Protein AF-A0A6P1BWW8-F1 (afdb_monomer)

pLDDT: mean 90.33, std 13.43, range [38.94, 98.31]

Mean predicted aligned error: 4.54 Å

Sequence (77 aa):
MEYSAFSDASLKMMHEAVRGALQADDEFEGRGDAPVFRVRTTAEWKRHAGNLEDEMLRRGLQVDVIDWTSRQGEFAL

Nearest PDB structures (foldseek):
  1s3q-assembly1_G  TM=4.613E-01  e=2.133E+00  Archaeoglobus fulgidus
  7qep-assembly1_O5  TM=5.856E-01  e=7.363E+00  Encephalitozoon cuniculi GB-M1

Organism: NCBI:txid2594946

Secondary structure (DSSP, 8-state):
--GGGS-HHHHHHHHHHHHHHHHHHHHHHHTTPPPSS-TTT-HHHHHHHHHHHHHHHHTT-------SSS-TT----

Foldseek 3Di:
DPLVPDDLVVLVVVLVVLVVLQLQQLVCVVVVHHRDSCLLPDVVNVVVNVVSVVSCVVVVHDDPRDDSPDRDPPDDD

Radius of gyration: 13.41 Å; Cα contacts (8 Å, |Δi|>4): 56; chains: 1; bounding box: 42×17×34 Å

Structure (mmCIF, N/CA/C/O backbone):
data_AF-A0A6P1BWW8-F1
#
_entry.id   AF-A0A6P1BWW8-F1
#
loop_
_atom_site.group_PDB
_atom_site.id
_atom_site.type_symbol
_atom_site.label_atom_id
_atom_site.label_alt_id
_atom_site.label_comp_id
_atom_site.label_asym_id
_atom_site.label_entity_id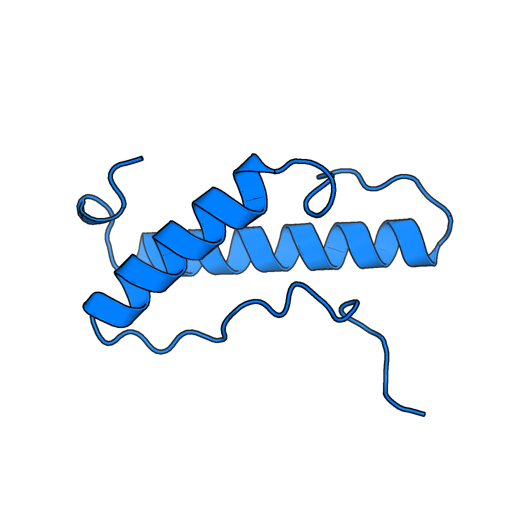
_atom_site.label_seq_id
_atom_site.pdbx_PDB_ins_code
_atom_site.Cartn_x
_atom_site.Cartn_y
_atom_site.Cartn_z
_atom_site.occupancy
_atom_site.B_iso_or_equiv
_atom_site.auth_seq_id
_atom_site.auth_comp_id
_atom_site.auth_asym_id
_atom_site.auth_atom_id
_atom_site.pdbx_PDB_model_num
ATOM 1 N N . MET A 1 1 ? -12.952 7.058 -2.360 1.00 87.88 1 MET A N 1
ATOM 2 C CA . MET A 1 1 ? -13.451 5.700 -2.065 1.00 87.88 1 MET A CA 1
ATOM 3 C C . MET A 1 1 ? -13.698 5.663 -0.573 1.00 87.88 1 MET A C 1
ATOM 5 O O . MET A 1 1 ? -12.849 6.152 0.159 1.00 87.88 1 MET A O 1
ATOM 9 N N . GLU A 1 2 ? -14.843 5.139 -0.146 1.00 94.25 2 GLU A N 1
ATOM 10 C CA . GLU A 1 2 ? -15.229 5.089 1.268 1.00 94.25 2 GLU A CA 1
ATOM 11 C C . GLU A 1 2 ? -14.604 3.863 1.945 1.00 94.25 2 GLU A C 1
ATOM 13 O O . GLU A 1 2 ? -15.238 2.816 2.065 1.00 94.25 2 GLU A O 1
ATOM 18 N N . TYR A 1 3 ? -13.333 3.966 2.352 1.00 96.25 3 TYR A N 1
ATOM 19 C CA . TYR A 1 3 ? -12.601 2.844 2.961 1.00 96.25 3 TYR A CA 1
ATOM 20 C C . TYR A 1 3 ? -13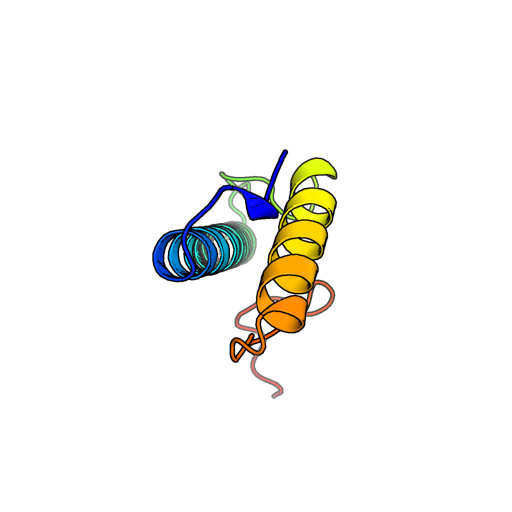.238 2.345 4.265 1.00 96.25 3 TYR A C 1
ATOM 22 O O . TYR A 1 3 ? -13.216 1.150 4.557 1.00 96.25 3 TYR A O 1
ATOM 30 N N . SER A 1 4 ? -13.899 3.245 4.991 1.00 96.94 4 SER A N 1
ATOM 31 C CA . SER A 1 4 ? -14.658 2.951 6.206 1.00 96.94 4 SER A CA 1
ATOM 32 C C . SER A 1 4 ? -15.794 1.941 5.996 1.00 96.94 4 SER A C 1
ATOM 34 O O . SER A 1 4 ? -16.155 1.231 6.932 1.00 96.94 4 SER A O 1
ATOM 36 N N . ALA A 1 5 ? -16.326 1.818 4.776 1.00 97.88 5 ALA A N 1
ATOM 37 C CA . ALA A 1 5 ? -17.416 0.895 4.463 1.00 97.88 5 ALA A CA 1
ATOM 38 C C . ALA A 1 5 ? -16.961 -0.566 4.293 1.00 97.88 5 ALA A C 1
ATOM 40 O O . ALA A 1 5 ? -17.795 -1.472 4.303 1.00 97.88 5 ALA A O 1
ATOM 41 N N . PHE A 1 6 ? -15.660 -0.821 4.124 1.00 97.75 6 PHE A N 1
ATOM 42 C CA . PHE A 1 6 ? -15.144 -2.178 3.956 1.00 97.75 6 PHE A CA 1
ATOM 43 C C . PHE A 1 6 ? -14.914 -2.878 5.294 1.00 97.75 6 PHE A C 1
ATOM 45 O O . PHE A 1 6 ? -14.655 -2.249 6.320 1.00 97.75 6 PHE A O 1
ATOM 52 N N . SER A 1 7 ? -14.968 -4.211 5.269 1.00 98.19 7 SER A N 1
ATOM 53 C CA . SER A 1 7 ? -14.555 -5.045 6.399 1.00 98.19 7 SER A CA 1
ATOM 54 C C . SER A 1 7 ? -13.034 -5.047 6.565 1.00 98.19 7 SER A C 1
ATOM 56 O O . SER A 1 7 ? -12.301 -4.866 5.592 1.00 98.19 7 SER A O 1
ATOM 58 N N . ASP A 1 8 ? -12.552 -5.350 7.769 1.00 98.25 8 ASP A N 1
ATOM 59 C CA . ASP A 1 8 ? -11.114 -5.476 8.045 1.00 98.25 8 ASP A CA 1
ATOM 60 C C . ASP A 1 8 ? -10.433 -6.515 7.144 1.00 98.25 8 ASP A C 1
ATOM 62 O O . ASP A 1 8 ? -9.306 -6.310 6.698 1.00 98.25 8 ASP A O 1
ATOM 66 N N . ALA A 1 9 ? -11.125 -7.616 6.832 1.00 97.69 9 ALA A N 1
ATOM 67 C CA . ALA A 1 9 ? -10.621 -8.642 5.923 1.00 97.69 9 ALA A CA 1
ATOM 68 C C . ALA A 1 9 ? -10.445 -8.095 4.499 1.00 97.69 9 ALA A C 1
ATOM 70 O O . ALA A 1 9 ? -9.403 -8.293 3.881 1.00 97.69 9 ALA A O 1
ATOM 71 N N . SER A 1 10 ? -11.432 -7.350 3.997 1.00 97.94 10 SER A N 1
ATOM 72 C CA . SER A 1 10 ? -11.357 -6.735 2.670 1.00 97.94 10 SER A CA 1
ATOM 73 C C . SER A 1 10 ? -10.260 -5.672 2.593 1.00 97.94 10 SER A C 1
ATOM 75 O O . SER A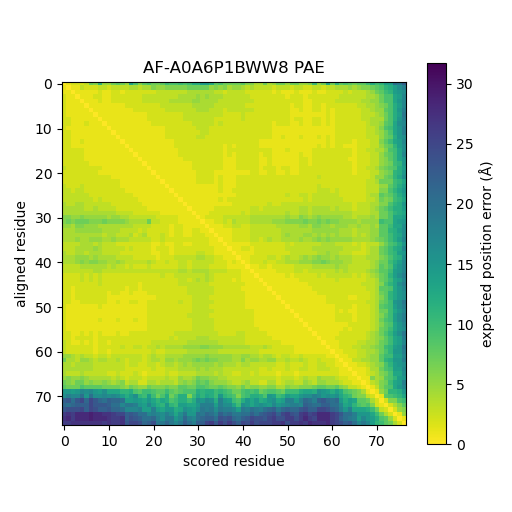 1 10 ? -9.578 -5.590 1.576 1.00 97.94 10 SER A O 1
ATOM 77 N N . LEU A 1 11 ? -10.057 -4.887 3.659 1.00 98.06 11 LEU A N 1
ATOM 78 C CA . LEU A 1 11 ? -8.966 -3.910 3.729 1.00 98.06 11 LEU A CA 1
ATOM 79 C C . LEU A 1 11 ? -7.597 -4.595 3.627 1.00 98.06 11 LEU A C 1
ATOM 81 O O . LEU A 1 11 ? -6.772 -4.181 2.816 1.00 98.06 11 LEU A O 1
ATOM 85 N N . LYS A 1 12 ? -7.389 -5.693 4.366 1.00 97.38 12 LYS A N 1
ATOM 86 C CA . LYS A 1 12 ? -6.158 -6.498 4.281 1.00 97.38 12 LYS A CA 1
ATOM 87 C C . LYS A 1 12 ? -5.938 -7.073 2.884 1.00 97.38 12 LYS A C 1
ATOM 89 O O . LYS A 1 12 ? -4.859 -6.908 2.332 1.00 97.38 12 LYS A O 1
ATOM 94 N N . MET A 1 13 ? -6.970 -7.658 2.276 1.00 97.75 13 MET A N 1
ATOM 95 C CA . MET A 1 13 ? -6.873 -8.201 0.915 1.00 97.75 13 MET A CA 1
ATOM 96 C C . MET A 1 13 ? -6.535 -7.123 -0.120 1.00 97.75 13 MET A C 1
ATOM 98 O O . MET A 1 13 ? -5.731 -7.356 -1.018 1.00 97.75 13 MET A O 1
ATOM 102 N N . MET A 1 14 ? -7.135 -5.934 -0.009 1.00 97.44 14 MET A N 1
ATOM 103 C CA . MET A 1 14 ? -6.800 -4.815 -0.892 1.00 97.44 14 MET A CA 1
ATOM 104 C C . MET A 1 14 ? -5.353 -4.361 -0.689 1.00 97.44 14 MET A C 1
ATOM 106 O O . MET A 1 14 ? -4.670 -4.072 -1.667 1.00 97.44 14 MET A O 1
ATOM 110 N N . HIS A 1 15 ? -4.871 -4.329 0.554 1.00 97.31 15 HIS A N 1
ATOM 111 C CA . HIS A 1 15 ? -3.497 -3.935 0.869 1.00 97.31 15 HIS A CA 1
ATOM 112 C C . HIS A 1 15 ? -2.488 -4.937 0.303 1.00 97.31 15 HIS A C 1
ATOM 114 O O . HIS A 1 15 ? -1.553 -4.546 -0.394 1.00 97.31 15 HIS A O 1
ATOM 120 N N . GLU A 1 16 ? -2.744 -6.232 0.484 1.00 96.69 16 GLU A N 1
ATOM 121 C CA . GLU A 1 16 ? -1.962 -7.317 -0.116 1.00 96.69 16 GLU A CA 1
ATOM 122 C C . GLU A 1 16 ? -1.963 -7.247 -1.649 1.00 96.69 16 GLU A C 1
ATOM 124 O O . GLU A 1 16 ? -0.918 -7.428 -2.273 1.00 96.69 16 GLU A O 1
ATOM 129 N N . ALA A 1 17 ? -3.099 -6.918 -2.270 1.00 96.81 17 ALA A N 1
ATOM 130 C CA . ALA A 1 17 ? -3.183 -6.759 -3.720 1.00 96.81 17 ALA A CA 1
ATOM 131 C C . ALA A 1 17 ? -2.333 -5.584 -4.232 1.00 96.81 17 ALA A C 1
ATOM 133 O O . ALA A 1 17 ? -1.665 -5.720 -5.258 1.00 96.81 17 ALA A O 1
ATOM 134 N N . VAL A 1 18 ? -2.307 -4.452 -3.516 1.00 96.38 18 VAL A N 1
ATOM 135 C CA .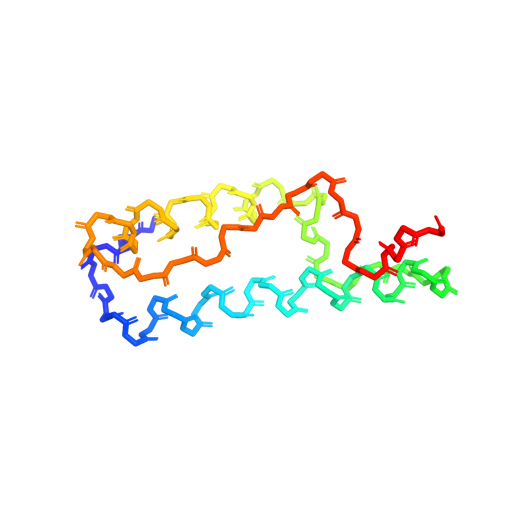 VAL A 1 18 ? -1.420 -3.324 -3.853 1.00 96.38 18 VAL A CA 1
ATOM 136 C C . VAL A 1 18 ? 0.044 -3.752 -3.763 1.00 96.38 18 VAL A C 1
ATOM 138 O O . VAL A 1 18 ? 0.819 -3.471 -4.677 1.00 96.38 18 VAL A O 1
ATOM 141 N N . ARG A 1 19 ? 0.423 -4.468 -2.699 1.00 95.44 19 ARG A N 1
ATOM 142 C CA . ARG A 1 19 ? 1.793 -4.975 -2.525 1.00 95.44 19 ARG A CA 1
ATOM 143 C C . ARG A 1 19 ? 2.192 -5.948 -3.627 1.00 95.44 19 ARG A C 1
ATOM 145 O O . ARG A 1 19 ? 3.272 -5.808 -4.190 1.00 95.44 19 ARG A O 1
ATOM 152 N N . GLY A 1 20 ? 1.314 -6.888 -3.969 1.00 95.31 20 GLY A N 1
ATOM 153 C CA . GLY A 1 20 ? 1.550 -7.846 -5.047 1.00 95.31 20 GLY A CA 1
ATOM 154 C C . GLY A 1 20 ? 1.697 -7.171 -6.411 1.00 95.31 20 GLY A C 1
ATOM 155 O O . GLY A 1 20 ? 2.579 -7.541 -7.179 1.00 95.31 20 GLY A O 1
ATOM 156 N N . ALA A 1 21 ? 0.893 -6.143 -6.698 1.00 96.06 21 ALA A N 1
ATOM 157 C CA . ALA A 1 21 ? 1.021 -5.366 -7.929 1.00 96.06 21 ALA A CA 1
ATOM 158 C C . ALA A 1 21 ? 2.357 -4.605 -7.993 1.00 96.06 21 ALA A C 1
ATOM 160 O O . ALA A 1 21 ? 3.003 -4.596 -9.039 1.00 96.06 21 ALA A O 1
ATOM 161 N N . LEU A 1 22 ? 2.789 -4.006 -6.875 1.00 94.12 22 LEU A N 1
ATOM 162 C CA . LEU A 1 22 ? 4.080 -3.320 -6.787 1.00 94.12 22 LEU A CA 1
ATOM 163 C C . LEU A 1 22 ? 5.248 -4.293 -6.984 1.00 94.12 22 LEU A C 1
ATOM 165 O O . LEU A 1 22 ? 6.143 -4.016 -7.775 1.00 94.12 22 LEU A O 1
ATOM 169 N N . GLN A 1 23 ? 5.213 -5.443 -6.306 1.00 94.06 23 GLN A N 1
ATOM 170 C CA . GLN A 1 23 ? 6.226 -6.485 -6.453 1.00 94.06 23 GLN A CA 1
ATOM 171 C C . GLN A 1 23 ? 6.290 -7.002 -7.895 1.00 94.06 23 GLN A C 1
ATOM 173 O O . GLN A 1 23 ? 7.377 -7.143 -8.446 1.00 94.06 23 GLN A O 1
ATOM 178 N N . ALA A 1 24 ? 5.140 -7.262 -8.523 1.00 94.88 24 ALA A N 1
ATOM 179 C CA . ALA A 1 24 ? 5.100 -7.728 -9.902 1.00 94.88 24 ALA A CA 1
ATOM 180 C C . ALA A 1 24 ? 5.725 -6.705 -10.862 1.00 94.88 24 ALA A C 1
ATOM 182 O O . ALA A 1 24 ? 6.524 -7.084 -11.713 1.00 94.88 24 ALA A O 1
ATOM 183 N N . ASP A 1 25 ? 5.403 -5.417 -10.714 1.00 94.88 25 ASP A N 1
ATOM 184 C CA . ASP A 1 25 ? 6.026 -4.357 -11.511 1.00 94.88 25 ASP A CA 1
ATOM 185 C C . ASP A 1 25 ? 7.542 -4.289 -11.295 1.00 94.88 25 ASP A C 1
ATOM 187 O O . ASP A 1 25 ? 8.284 -4.230 -12.274 1.00 94.88 25 ASP A O 1
ATOM 191 N N . ASP A 1 26 ? 8.004 -4.359 -10.043 1.00 92.50 26 ASP A N 1
ATOM 192 C CA . ASP A 1 26 ? 9.432 -4.370 -9.716 1.00 92.50 26 ASP A CA 1
ATOM 193 C C . ASP A 1 26 ? 10.143 -5.589 -10.363 1.00 92.50 26 ASP A C 1
ATOM 195 O O . ASP A 1 26 ? 11.259 -5.459 -10.876 1.00 92.50 26 ASP A O 1
ATOM 199 N N . GLU A 1 27 ? 9.487 -6.756 -10.430 1.00 93.62 27 GLU A N 1
ATOM 200 C CA . GLU A 1 27 ? 9.994 -7.953 -11.121 1.00 93.62 27 GLU A CA 1
ATOM 201 C C . GLU A 1 27 ? 10.021 -7.821 -12.652 1.00 93.62 27 GLU A C 1
ATOM 203 O O . GLU A 1 27 ? 10.961 -8.321 -13.276 1.00 93.62 27 GLU A O 1
ATOM 208 N N . PHE A 1 28 ? 9.015 -7.190 -13.270 1.00 93.25 28 PHE A N 1
ATOM 209 C CA . PHE A 1 28 ? 9.014 -6.907 -14.713 1.00 93.25 28 PHE A CA 1
ATOM 210 C C . PHE A 1 28 ? 10.140 -5.935 -15.066 1.00 93.25 28 PHE A C 1
ATOM 212 O O . PHE A 1 28 ? 10.962 -6.221 -15.938 1.00 93.25 28 PHE A O 1
ATOM 219 N N . GLU A 1 29 ? 10.239 -4.829 -14.329 1.00 91.25 29 GLU A N 1
ATOM 220 C CA . GLU A 1 29 ? 11.284 -3.827 -14.531 1.00 91.25 29 GLU A CA 1
ATOM 221 C C . GLU A 1 29 ? 12.686 -4.416 -14.325 1.00 91.25 29 GLU A C 1
ATOM 223 O O . GLU A 1 29 ? 13.600 -4.116 -15.094 1.00 91.25 29 GLU A O 1
ATOM 228 N N . GLY A 1 30 ? 12.864 -5.302 -13.337 1.00 90.81 30 GLY A N 1
ATOM 229 C CA . GLY A 1 30 ? 14.126 -6.008 -13.098 1.00 90.81 30 GLY A CA 1
ATOM 230 C C . GLY A 1 30 ? 14.576 -6.902 -14.262 1.00 90.81 30 GLY A C 1
ATOM 231 O O . GLY A 1 30 ? 15.771 -7.154 -14.415 1.00 90.81 30 GLY A O 1
ATOM 232 N N . ARG A 1 31 ? 13.645 -7.346 -15.116 1.00 93.12 31 ARG A N 1
ATOM 233 C CA . ARG A 1 31 ? 13.923 -8.121 -16.341 1.00 93.12 31 ARG A CA 1
ATOM 234 C C . ARG A 1 31 ? 14.086 -7.236 -17.583 1.00 93.12 31 ARG A C 1
ATOM 236 O O . ARG A 1 31 ? 14.384 -7.753 -18.656 1.00 93.12 31 ARG A O 1
ATOM 243 N N . GLY A 1 32 ? 13.923 -5.918 -17.442 1.00 92.75 32 GLY A N 1
ATOM 244 C CA . GLY A 1 32 ? 13.908 -4.963 -18.552 1.00 92.75 32 GLY A CA 1
ATOM 245 C C . GLY A 1 32 ? 12.567 -4.886 -19.289 1.00 92.75 32 GLY A C 1
ATOM 246 O O . GLY A 1 32 ? 12.485 -4.221 -20.322 1.00 92.75 32 GLY A O 1
ATOM 247 N N . ASP A 1 33 ? 11.526 -5.540 -18.768 1.00 95.50 33 ASP A N 1
ATOM 248 C CA . ASP A 1 33 ? 10.175 -5.484 -19.312 1.00 95.50 33 ASP A CA 1
ATOM 249 C C . ASP A 1 33 ? 9.425 -4.246 -18.801 1.00 95.50 33 ASP A C 1
ATOM 251 O O . ASP A 1 33 ? 9.761 -3.641 -17.780 1.00 95.50 33 ASP A O 1
ATOM 255 N N . ALA A 1 34 ? 8.369 -3.859 -19.518 1.00 93.62 34 ALA A N 1
ATOM 256 C CA . ALA A 1 34 ? 7.498 -2.780 -19.072 1.00 93.62 34 ALA A CA 1
ATOM 257 C C . ALA A 1 34 ? 6.607 -3.243 -17.899 1.00 93.62 34 ALA A C 1
ATOM 259 O O . ALA A 1 34 ? 6.018 -4.325 -17.984 1.00 93.62 34 ALA A O 1
ATOM 260 N N . PRO A 1 35 ? 6.418 -2.413 -16.855 1.00 94.44 35 PRO A N 1
ATOM 261 C CA . PRO A 1 35 ? 5.514 -2.730 -15.754 1.00 94.44 35 PRO A CA 1
ATOM 262 C C . PRO A 1 35 ? 4.066 -2.839 -16.249 1.00 94.44 35 PRO A C 1
ATOM 264 O O . PRO A 1 35 ? 3.581 -2.007 -17.031 1.00 94.44 35 PRO A O 1
ATOM 267 N N . VAL A 1 36 ? 3.365 -3.870 -15.779 1.00 94.69 36 VAL A N 1
ATOM 268 C CA . VAL A 1 36 ? 1.994 -4.195 -16.201 1.00 94.69 36 VAL A CA 1
ATOM 269 C C . VAL A 1 36 ? 0.978 -3.337 -15.454 1.00 94.69 36 VAL A C 1
ATOM 271 O O . VAL A 1 36 ? 0.043 -2.814 -16.063 1.00 94.69 36 VAL A O 1
ATOM 274 N N . PHE A 1 37 ? 1.166 -3.164 -14.147 1.00 94.81 37 PHE A N 1
ATOM 275 C CA . PHE A 1 37 ? 0.228 -2.463 -13.270 1.00 94.81 37 PHE A CA 1
ATOM 276 C C . PHE A 1 37 ? 0.526 -0.967 -13.172 1.00 94.81 37 PHE A C 1
ATOM 278 O O . PHE A 1 37 ? -0.382 -0.171 -12.913 1.00 94.81 37 PHE A O 1
ATOM 285 N N . ARG A 1 38 ? 1.780 -0.582 -13.438 1.00 94.12 38 ARG A N 1
ATOM 286 C CA . ARG A 1 38 ? 2.272 0.801 -13.448 1.00 94.12 38 ARG A CA 1
ATOM 287 C C . ARG A 1 38 ? 2.042 1.50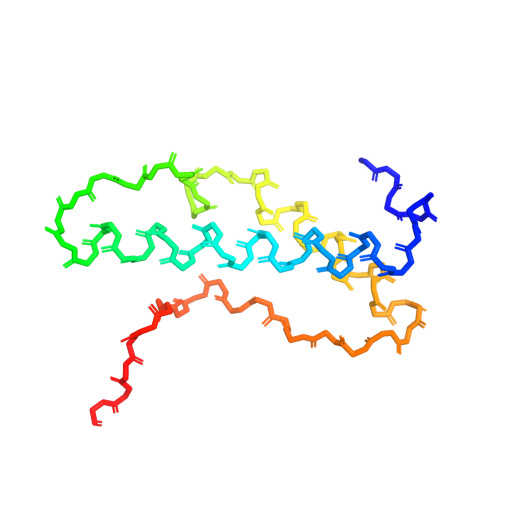3 -12.110 1.00 94.12 38 ARG A C 1
ATOM 289 O O . ARG A 1 38 ? 1.695 2.687 -12.069 1.00 94.12 38 ARG A O 1
ATOM 296 N N . VAL A 1 39 ? 2.239 0.771 -11.015 1.00 92.75 39 VAL A N 1
ATOM 297 C CA . VAL A 1 39 ? 1.912 1.189 -9.646 1.00 92.75 39 VAL A CA 1
ATOM 298 C C . VAL A 1 39 ? 2.661 2.465 -9.256 1.00 92.75 39 VAL A C 1
ATOM 300 O O . VAL A 1 39 ? 2.081 3.367 -8.655 1.00 92.75 39 VAL A O 1
ATOM 303 N N . ARG A 1 40 ? 3.936 2.593 -9.650 1.00 87.75 40 ARG A N 1
ATOM 304 C CA . ARG A 1 40 ? 4.770 3.770 -9.336 1.00 87.75 40 ARG A CA 1
ATOM 305 C C . ARG A 1 40 ? 4.463 4.995 -10.204 1.00 87.75 40 ARG A C 1
ATOM 307 O O . ARG A 1 40 ? 4.684 6.120 -9.765 1.00 87.75 40 ARG A O 1
ATOM 314 N N . THR A 1 41 ? 3.968 4.799 -11.426 1.00 90.25 41 THR A N 1
ATOM 315 C CA . THR A 1 41 ? 3.755 5.885 -12.405 1.00 90.25 41 THR A CA 1
ATOM 316 C C . THR A 1 41 ? 2.309 6.369 -12.473 1.00 90.25 41 THR A C 1
ATOM 318 O O . THR A 1 41 ? 2.041 7.433 -13.028 1.00 90.25 41 THR A O 1
ATOM 321 N N . THR A 1 42 ? 1.378 5.637 -11.866 1.00 93.75 42 THR A N 1
ATOM 322 C CA . THR A 1 42 ? -0.037 6.002 -11.789 1.00 93.75 42 THR A CA 1
ATOM 323 C C . THR A 1 42 ? -0.353 6.533 -10.386 1.00 93.75 42 THR A C 1
ATOM 325 O O . THR A 1 42 ? -0.485 5.767 -9.431 1.00 93.75 42 THR A O 1
ATOM 328 N N . ALA A 1 43 ? -0.467 7.859 -10.250 1.00 91.12 43 ALA A N 1
ATOM 329 C CA . ALA A 1 43 ? -0.543 8.567 -8.963 1.00 91.12 43 ALA A CA 1
ATOM 330 C C . ALA A 1 43 ? -1.691 8.099 -8.045 1.00 91.12 43 ALA A C 1
ATOM 332 O O . ALA A 1 43 ? -1.574 8.122 -6.816 1.00 91.12 43 ALA A O 1
ATOM 333 N N . GLU A 1 44 ? -2.794 7.645 -8.640 1.00 94.69 44 GLU A N 1
ATOM 334 C CA . GLU A 1 44 ? -3.959 7.067 -7.976 1.00 94.69 44 GLU A CA 1
ATOM 335 C C . GLU A 1 44 ? -3.570 5.932 -7.022 1.00 94.69 44 GLU A C 1
ATOM 337 O O . GLU A 1 44 ? -4.129 5.868 -5.928 1.00 94.69 44 GLU A O 1
ATOM 342 N N . TRP A 1 45 ? -2.611 5.073 -7.389 1.00 94.69 45 TRP A N 1
ATOM 343 C CA . TRP A 1 45 ? -2.208 3.933 -6.560 1.00 94.69 45 TRP A CA 1
ATOM 344 C C . TRP A 1 45 ? -1.705 4.377 -5.197 1.00 94.69 45 TRP A C 1
ATOM 346 O O . TRP A 1 45 ? -2.248 3.949 -4.183 1.00 94.69 45 TRP A O 1
ATOM 356 N N . LYS A 1 46 ? -0.723 5.286 -5.165 1.00 93.19 46 LYS A N 1
ATOM 357 C CA . LYS A 1 46 ? -0.144 5.781 -3.911 1.00 93.19 46 LYS A CA 1
ATOM 358 C C . LYS A 1 46 ? -1.193 6.471 -3.042 1.00 93.19 46 LYS A C 1
ATOM 360 O O . LYS A 1 46 ? -1.228 6.267 -1.832 1.00 93.19 46 LYS A O 1
ATOM 365 N N . ARG A 1 47 ? -2.091 7.247 -3.659 1.00 95.25 47 ARG A N 1
ATOM 366 C CA . ARG A 1 47 ? -3.196 7.912 -2.954 1.00 95.25 47 ARG A CA 1
ATOM 367 C C . ARG A 1 47 ? -4.166 6.902 -2.336 1.00 95.25 47 ARG A C 1
ATO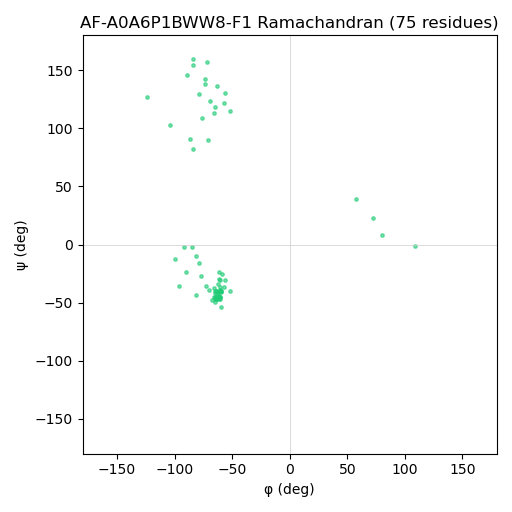M 369 O O . ARG A 1 47 ? -4.570 7.058 -1.189 1.00 95.25 47 ARG A O 1
ATOM 376 N N . HIS A 1 48 ? -4.571 5.887 -3.095 1.00 96.88 48 HIS A N 1
ATOM 377 C CA . HIS A 1 48 ? -5.527 4.880 -2.639 1.00 96.88 48 HIS A CA 1
ATOM 378 C C . HIS A 1 48 ? -4.924 3.918 -1.614 1.00 96.88 48 HIS A C 1
ATOM 380 O O . HIS A 1 48 ? -5.609 3.560 -0.662 1.00 96.88 48 HIS A O 1
ATOM 386 N N . ALA A 1 49 ? -3.650 3.564 -1.761 1.00 96.44 49 ALA A N 1
ATOM 387 C CA . ALA A 1 49 ? -2.914 2.779 -0.783 1.00 96.44 49 ALA A CA 1
ATOM 388 C C . ALA A 1 49 ? -2.737 3.531 0.543 1.00 96.44 49 ALA A C 1
ATOM 390 O O . ALA A 1 49 ? -3.049 2.971 1.583 1.00 96.44 49 ALA A O 1
ATOM 391 N N . GLY A 1 50 ? -2.357 4.815 0.515 1.00 96.12 50 GLY A N 1
ATOM 392 C CA . GLY A 1 50 ? -2.243 5.620 1.737 1.00 96.12 50 GLY A CA 1
ATOM 393 C C . GLY A 1 50 ? -3.575 5.752 2.483 1.00 96.12 50 GLY A C 1
ATOM 394 O O . GLY A 1 50 ? -3.649 5.475 3.673 1.00 96.12 50 GLY A O 1
ATOM 395 N N . ASN A 1 51 ? -4.666 6.062 1.772 1.00 97.75 51 ASN A N 1
ATOM 396 C CA . ASN A 1 51 ? -6.000 6.134 2.385 1.00 97.75 51 ASN A CA 1
ATOM 397 C C . ASN A 1 51 ? -6.464 4.785 2.971 1.00 97.75 51 ASN A C 1
ATOM 399 O O . ASN A 1 51 ? -7.188 4.752 3.968 1.00 97.75 51 ASN A O 1
ATOM 403 N N . LEU A 1 52 ? -6.082 3.679 2.327 1.00 97.75 52 LEU A N 1
ATOM 404 C CA . LEU A 1 52 ? -6.344 2.326 2.804 1.00 97.75 52 LEU A CA 1
ATOM 405 C C . LEU A 1 52 ? -5.557 2.032 4.090 1.00 97.75 52 LEU A C 1
ATOM 407 O O . LEU A 1 52 ? -6.142 1.564 5.065 1.00 97.75 52 LEU A O 1
ATOM 411 N N . GLU A 1 53 ? -4.260 2.338 4.112 1.00 97.50 53 GLU A N 1
ATOM 412 C CA . GLU A 1 53 ? -3.392 2.166 5.281 1.00 97.50 53 GLU A CA 1
ATOM 413 C C . GLU A 1 53 ? -3.858 3.032 6.459 1.00 97.50 53 GLU A C 1
ATOM 415 O O . GLU A 1 53 ? -3.942 2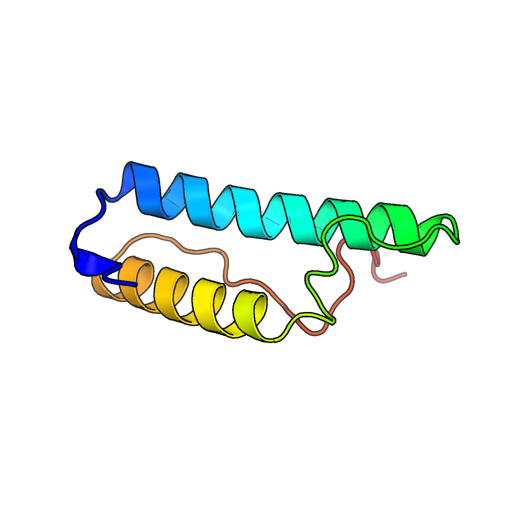.534 7.579 1.00 97.50 53 GLU A O 1
ATOM 420 N N . ASP A 1 54 ? -4.274 4.277 6.209 1.00 97.69 54 ASP A N 1
ATOM 421 C CA . ASP A 1 54 ? -4.846 5.168 7.225 1.00 97.69 54 ASP A CA 1
ATOM 422 C C . ASP A 1 54 ? -6.110 4.581 7.869 1.00 97.69 54 ASP A C 1
ATOM 424 O O . ASP A 1 54 ? -6.303 4.684 9.082 1.00 97.69 54 ASP A O 1
ATOM 428 N N . GLU A 1 55 ? -6.991 3.958 7.078 1.00 98.31 55 GLU A N 1
ATOM 429 C CA . GLU A 1 55 ? -8.170 3.260 7.598 1.00 98.31 55 GLU A CA 1
ATOM 430 C C . GLU A 1 55 ? -7.768 2.059 8.459 1.00 98.31 55 GLU A C 1
ATOM 432 O O . GLU A 1 55 ? -8.281 1.892 9.566 1.00 98.31 55 GLU A O 1
ATOM 437 N N . MET A 1 56 ? -6.838 1.236 7.972 1.00 98.00 56 MET A N 1
ATOM 438 C CA . MET A 1 56 ? -6.364 0.056 8.693 1.00 98.00 56 MET A CA 1
ATOM 439 C C . MET A 1 56 ? -5.715 0.440 10.031 1.00 98.00 56 MET A C 1
ATOM 441 O O . MET A 1 56 ? -6.043 -0.151 11.063 1.00 98.00 56 MET A O 1
ATOM 445 N N . LEU A 1 57 ? -4.870 1.474 10.039 1.00 97.44 57 LEU A N 1
ATOM 446 C CA . LEU A 1 57 ? -4.245 2.015 11.246 1.00 97.44 57 LEU A CA 1
ATOM 447 C C . LEU A 1 57 ? -5.284 2.577 12.219 1.00 97.44 57 LEU A C 1
ATOM 449 O O . LEU A 1 57 ? -5.215 2.301 13.417 1.00 97.44 57 LEU A O 1
ATOM 453 N N . ARG A 1 58 ? -6.294 3.306 11.724 1.00 97.56 58 ARG A N 1
ATOM 454 C CA . ARG A 1 58 ? -7.378 3.846 12.564 1.00 97.56 58 ARG A CA 1
ATOM 455 C C . ARG A 1 58 ? -8.166 2.751 13.284 1.00 97.56 58 ARG A C 1
ATOM 457 O O . ARG A 1 58 ? -8.660 2.982 14.384 1.00 97.56 58 ARG A O 1
ATOM 464 N N . 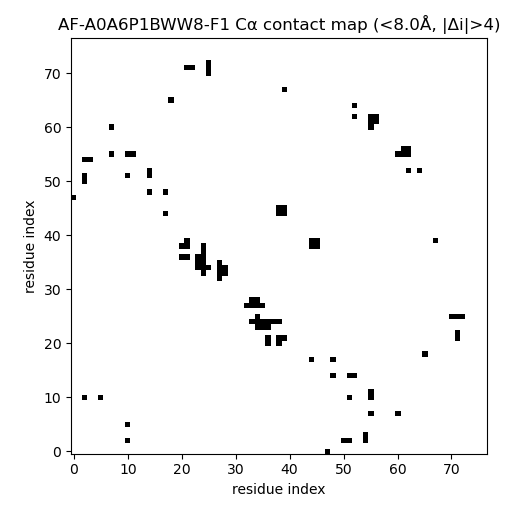ARG A 1 59 ? -8.271 1.565 12.681 1.00 97.38 59 ARG A N 1
ATOM 465 C CA . ARG A 1 59 ? -8.922 0.383 13.271 1.00 97.38 59 ARG A CA 1
ATOM 466 C C . ARG A 1 59 ? -8.011 -0.437 14.185 1.00 97.38 59 ARG A C 1
ATOM 468 O O . ARG A 1 59 ? -8.463 -1.423 14.758 1.00 97.38 59 ARG A O 1
ATOM 475 N N . GLY A 1 60 ? -6.743 -0.053 14.328 1.00 97.00 60 GLY A N 1
ATOM 476 C CA . GLY A 1 60 ? -5.760 -0.806 15.106 1.00 97.00 60 GLY A CA 1
ATOM 477 C C . GLY A 1 60 ? -5.316 -2.104 14.430 1.00 97.00 60 GLY A C 1
ATOM 478 O O . GLY A 1 60 ? -4.858 -3.021 15.111 1.00 97.00 60 GLY A O 1
ATOM 479 N N . LEU A 1 61 ? -5.456 -2.211 13.104 1.00 96.81 61 LEU A N 1
ATOM 480 C CA . LEU A 1 61 ? -4.907 -3.337 12.360 1.00 96.81 61 LEU A CA 1
ATOM 481 C C . LEU A 1 61 ? -3.387 -3.193 12.266 1.00 96.81 61 LEU A C 1
ATOM 483 O O . LEU A 1 61 ? -2.859 -2.100 12.074 1.00 96.81 61 LEU A O 1
ATOM 487 N N . GLN A 1 62 ? -2.680 -4.316 12.362 1.00 92.94 62 GLN A N 1
ATOM 488 C CA . GLN A 1 62 ? -1.263 -4.357 12.028 1.00 92.94 62 GLN A CA 1
ATOM 489 C C . GLN A 1 62 ? -1.108 -4.171 10.513 1.00 92.94 62 GLN A C 1
ATOM 491 O O . GLN A 1 62 ? -1.687 -4.933 9.736 1.00 92.94 62 GLN A O 1
ATOM 496 N N . VAL A 1 63 ? -0.339 -3.158 10.112 1.00 91.25 63 VAL A N 1
ATOM 497 C CA . VAL A 1 63 ? -0.073 -2.806 8.711 1.00 91.25 63 VAL A CA 1
ATOM 498 C C . VAL A 1 63 ? 1.431 -2.805 8.493 1.00 91.25 63 VAL A C 1
ATOM 500 O O . VAL A 1 63 ? 2.156 -2.129 9.220 1.00 91.25 63 VAL A O 1
ATOM 503 N N . ASP A 1 64 ? 1.895 -3.543 7.488 1.00 91.81 64 ASP A N 1
ATOM 504 C CA . ASP A 1 64 ? 3.249 -3.378 6.964 1.00 91.81 64 ASP A CA 1
ATOM 505 C C . ASP A 1 64 ? 3.216 -2.283 5.892 1.00 91.81 64 ASP A C 1
ATOM 507 O O . ASP A 1 64 ? 2.873 -2.546 4.734 1.00 91.81 64 ASP A O 1
ATOM 511 N N . VAL A 1 65 ? 3.448 -1.039 6.319 1.00 92.06 65 VAL A N 1
ATOM 512 C CA . VAL A 1 65 ? 3.312 0.155 5.473 1.00 92.06 65 VAL A CA 1
ATOM 513 C C . VAL A 1 65 ? 4.183 0.012 4.231 1.00 92.06 65 VAL A C 1
ATOM 515 O O . VAL A 1 65 ? 5.365 -0.320 4.319 1.00 92.06 65 VAL A O 1
ATOM 518 N N . ILE A 1 66 ? 3.595 0.259 3.064 1.00 90.69 66 ILE A N 1
ATOM 519 C CA . ILE A 1 66 ? 4.295 0.126 1.791 1.00 90.69 66 ILE A CA 1
ATOM 520 C C . ILE A 1 66 ? 5.415 1.166 1.720 1.00 90.69 66 ILE A C 1
ATOM 522 O O . ILE A 1 66 ? 5.170 2.375 1.704 1.00 90.69 66 ILE A O 1
ATOM 526 N N . ASP A 1 67 ? 6.655 0.689 1.614 1.00 87.81 67 ASP A N 1
ATOM 527 C CA . ASP A 1 67 ? 7.783 1.533 1.247 1.00 87.81 67 ASP A CA 1
ATOM 528 C C . ASP A 1 67 ? 7.746 1.817 -0.259 1.00 87.81 67 ASP A C 1
ATOM 530 O O . ASP A 1 67 ? 7.998 0.957 -1.104 1.00 87.81 67 ASP A O 1
ATOM 534 N N . TRP A 1 68 ? 7.419 3.063 -0.587 1.00 84.25 68 TRP A N 1
ATOM 535 C CA . TRP A 1 68 ? 7.345 3.557 -1.958 1.00 84.25 68 TRP A CA 1
ATOM 536 C C . TRP A 1 68 ? 8.707 3.946 -2.540 1.00 84.25 68 TRP A C 1
ATOM 538 O O . TRP A 1 68 ? 8.783 4.248 -3.730 1.00 84.25 68 TRP A O 1
ATOM 548 N N . THR A 1 69 ? 9.760 4.002 -1.726 1.00 79.06 69 THR A N 1
ATOM 549 C CA . THR A 1 69 ? 11.089 4.480 -2.130 1.00 79.06 69 THR A CA 1
ATOM 550 C C . THR A 1 69 ? 12.024 3.350 -2.529 1.00 79.06 69 THR A C 1
ATOM 552 O O . THR A 1 69 ? 12.767 3.508 -3.495 1.00 79.06 69 THR A O 1
ATOM 555 N N . SER A 1 70 ? 11.930 2.204 -1.860 1.00 72.62 70 SER A N 1
ATOM 556 C CA . SER A 1 70 ? 12.759 1.038 -2.161 1.00 72.62 70 SER A CA 1
ATOM 557 C C . SER A 1 70 ? 12.096 0.143 -3.205 1.00 72.62 70 SER A C 1
ATOM 559 O O . SER A 1 70 ? 10.865 0.015 -3.256 1.00 72.62 70 SER A O 1
ATOM 561 N N . ARG A 1 71 ? 12.907 -0.488 -4.057 1.00 68.06 71 ARG A N 1
ATOM 562 C CA . ARG A 1 71 ? 12.433 -1.552 -4.945 1.00 68.06 71 ARG A CA 1
ATOM 563 C C . ARG A 1 71 ? 12.320 -2.849 -4.144 1.00 68.06 71 ARG A C 1
ATOM 565 O O . ARG A 1 71 ? 13.258 -3.235 -3.446 1.00 68.06 71 ARG A O 1
ATOM 572 N N . GLN A 1 72 ? 11.174 -3.519 -4.224 1.00 60.44 72 GLN A N 1
ATOM 573 C CA . GLN A 1 72 ? 10.978 -4.812 -3.576 1.00 60.44 72 GLN A CA 1
ATOM 574 C C . GLN A 1 72 ? 11.912 -5.827 -4.253 1.00 60.44 72 GLN A C 1
ATOM 576 O O . GLN A 1 72 ? 11.769 -6.111 -5.439 1.00 60.44 72 GLN A O 1
ATOM 581 N N . GLY A 1 73 ? 12.911 -6.326 -3.519 1.00 54.09 73 GLY A N 1
ATOM 582 C CA . GLY A 1 73 ? 13.931 -7.243 -4.046 1.00 54.09 73 GLY A CA 1
ATOM 583 C C . GLY A 1 73 ? 15.337 -6.657 -4.205 1.00 54.09 73 GLY A C 1
ATOM 584 O O . GLY A 1 73 ? 16.251 -7.406 -4.551 1.00 54.09 73 GLY A O 1
ATOM 585 N N . GLU A 1 74 ? 15.564 -5.374 -3.896 1.00 49.34 74 GLU A N 1
ATOM 586 C CA . GLU A 1 74 ? 16.924 -4.901 -3.610 1.00 49.34 74 GLU A CA 1
ATOM 587 C C . GLU A 1 74 ? 17.363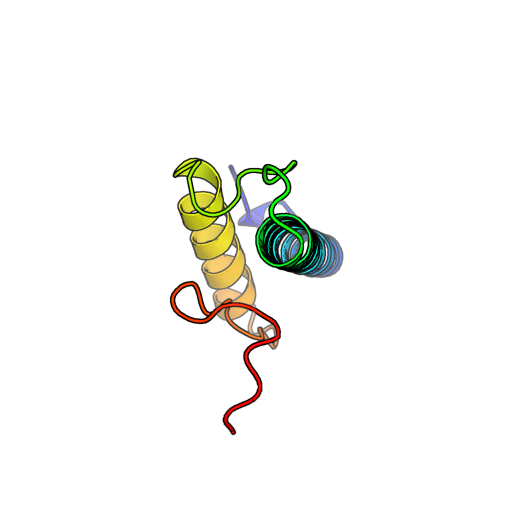 -5.463 -2.254 1.00 49.34 74 GLU A C 1
ATOM 589 O O . GLU A 1 74 ? 17.141 -4.883 -1.192 1.00 49.34 74 GLU A O 1
ATOM 594 N N . PHE A 1 75 ? 17.978 -6.645 -2.287 1.00 42.22 75 PHE A N 1
ATOM 595 C CA . PHE A 1 75 ? 18.839 -7.067 -1.196 1.00 42.22 75 PHE A CA 1
ATOM 596 C C . PHE A 1 75 ? 19.927 -6.005 -1.033 1.00 42.22 75 PHE A C 1
ATOM 598 O O . PHE A 1 75 ? 20.675 -5.728 -1.972 1.00 42.22 75 PHE A O 1
ATOM 605 N N . ALA A 1 76 ? 20.008 -5.420 0.162 1.00 44.03 76 ALA A N 1
ATOM 606 C CA . ALA A 1 76 ? 21.226 -4.767 0.607 1.00 44.03 76 ALA A CA 1
ATOM 607 C C . ALA A 1 76 ? 22.374 -5.777 0.436 1.00 44.03 76 ALA A C 1
ATOM 609 O O . ALA A 1 76 ? 22.340 -6.852 1.040 1.00 44.03 76 ALA A O 1
ATOM 610 N N . LEU A 1 77 ? 23.311 -5.456 -0.461 1.00 38.94 77 LEU A N 1
ATOM 611 C CA . LEU A 1 77 ? 24.580 -6.170 -0.612 1.00 38.94 77 LEU A CA 1
ATOM 612 C C . LEU A 1 77 ? 25.406 -6.080 0.675 1.00 38.94 77 LEU A C 1
ATOM 614 O O . LEU A 1 77 ? 25.407 -4.991 1.297 1.00 38.94 77 LEU A O 1
#

Solvent-accessible surface area (backbone atoms only — not comparable to full-atom values): 4778 Å² total; per-residue (Å²): 133,71,61,86,77,54,52,73,68,55,52,50,53,51,51,52,50,54,51,51,43,44,41,50,24,40,55,29,46,74,73,74,42,76,49,84,71,38,48,91,80,38,68,65,47,59,56,52,50,50,55,46,50,54,49,39,51,75,72,69,47,92,72,85,78,82,68,86,83,62,62,72,82,70,71,84,127